Protein AF-A0ABD5AZT8-F1 (afdb_monomer_lite)

Foldseek 3Di:
DVVLVVVLVVLVVLLVLLCCLDPPPPPLVVQLVVVCVVPVDVVVSVVVSVVNVVSNVPRDPVSNVVSVVSNLQSQLVVQLVVVVVVCVVVVNDPPDDPVVSSVVSSVVSVVVVVVVVVVVVVVVCPVVVVVVPD

Radius of gyration: 19.73 Å; chains: 1; bounding box: 47×37×52 Å

Secondary structure (DSSP, 8-state):
-HHHHHHHHHHHHHHHHHHHHHHS---HHHHHHHHHTT---HHHHHHHHHHHHHHHHH--HHHHHHHHHHHHHHHHHHHHHHHHHHHHHTT----S-HHHHHHHHHHHHHHHHHHHHHHHHHHHHHHHHHHHH-

Organism: Staphylococcus chromogenes (NCBI:txid46126)

Sequence (134 aa):
MTYHFVLALFPMLIFLLTLLGQFITIDANQINQKVSQYVPDQETASIVGGIVKDISDTASGGILSVGLILAIWSASNGMSAIINSFNVAYDVEDSRNGVVVKLLSILYTLVLGAVFVVAVVLITLGPVINKFLF

InterPro domains:
  IPR017039 Virulence factor BrkB [PF03631] (1-132)
  IPR017039 Virulence factor BrkB [PTHR30213] (1-133)

Structure (mmCIF, N/CA/C/O backbone):
data_AF-A0ABD5AZT8-F1
#
_entry.id   AF-A0ABD5AZT8-F1
#
loop_
_atom_site.group_PDB
_atom_site.id
_atom_site.type_symbol
_atom_site.label_atom_id
_atom_site.label_alt_id
_atom_site.label_comp_id
_atom_site.label_asym_id
_atom_site.label_entity_id
_atom_site.label_seq_id
_atom_site.pdbx_PDB_ins_code
_atom_site.Cartn_x
_atom_site.Cartn_y
_atom_site.Cartn_z
_atom_site.occupancy
_atom_site.B_iso_or_equiv
_atom_site.auth_seq_id
_atom_site.auth_comp_id
_atom_site.auth_asym_id
_atom_site.auth_atom_id
_atom_site.pdbx_PDB_model_num
ATOM 1 N N . MET A 1 1 ? -13.851 11.901 4.267 1.00 53.94 1 MET A N 1
ATOM 2 C CA . MET A 1 1 ? -13.914 10.611 3.543 1.00 53.94 1 MET A CA 1
ATOM 3 C C . MET A 1 1 ? -12.934 10.557 2.372 1.00 53.94 1 MET A C 1
ATOM 5 O O . MET A 1 1 ? -12.038 9.728 2.413 1.00 53.94 1 MET A O 1
ATOM 9 N N . THR A 1 2 ? -12.994 11.473 1.397 1.00 63.22 2 THR A N 1
ATOM 10 C CA . THR A 1 2 ? -12.100 11.461 0.214 1.00 63.22 2 THR A CA 1
ATOM 11 C C . THR A 1 2 ? -10.613 11.668 0.531 1.00 63.22 2 THR A C 1
ATOM 13 O O . THR A 1 2 ? -9.762 11.038 -0.090 1.00 63.22 2 THR A O 1
ATOM 16 N N . TYR A 1 3 ? -10.278 12.488 1.536 1.00 69.50 3 TYR A N 1
ATOM 17 C CA . TYR A 1 3 ? -8.878 12.787 1.868 1.00 69.50 3 TYR A CA 1
ATOM 18 C C . TYR A 1 3 ? -8.086 11.549 2.319 1.00 69.50 3 TYR A C 1
ATOM 20 O O . TYR A 1 3 ? -6.924 11.414 1.963 1.00 69.50 3 TYR A O 1
ATOM 28 N N . HIS A 1 4 ? -8.708 10.608 3.040 1.00 69.62 4 HIS A N 1
ATOM 29 C CA . HIS A 1 4 ? -8.040 9.370 3.456 1.00 69.62 4 HIS A CA 1
ATOM 30 C C . HIS A 1 4 ? -7.702 8.468 2.269 1.00 69.62 4 HIS A C 1
ATOM 32 O O . HIS A 1 4 ? -6.644 7.851 2.258 1.00 69.62 4 HIS A O 1
ATOM 38 N N . PHE A 1 5 ? -8.573 8.427 1.259 1.00 70.50 5 PHE A N 1
ATOM 39 C CA . PHE A 1 5 ? -8.350 7.626 0.060 1.00 70.50 5 PHE A CA 1
ATOM 40 C C . PHE A 1 5 ? -7.216 8.208 -0.791 1.00 70.50 5 PHE A C 1
ATOM 42 O O . PHE A 1 5 ? -6.312 7.486 -1.199 1.00 70.50 5 PHE A O 1
ATOM 49 N N . VAL A 1 6 ? -7.210 9.532 -0.982 1.00 80.56 6 VAL A N 1
ATOM 50 C CA . VAL A 1 6 ? -6.142 10.230 -1.718 1.00 80.56 6 VAL A CA 1
ATOM 51 C 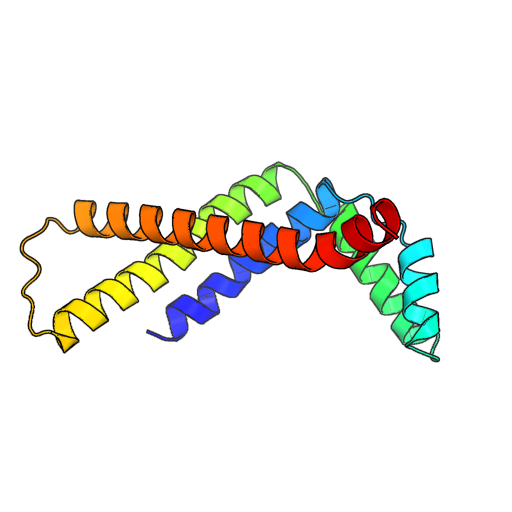C . VAL A 1 6 ? -4.801 10.116 -0.988 1.00 80.56 6 VAL A C 1
ATOM 53 O O . VAL A 1 6 ? -3.786 9.830 -1.616 1.00 80.56 6 VAL A O 1
ATOM 56 N N . LEU A 1 7 ? -4.780 10.256 0.341 1.00 78.69 7 LEU A N 1
ATOM 57 C CA . LEU A 1 7 ? -3.558 10.075 1.131 1.00 78.69 7 LEU A CA 1
ATOM 58 C C . 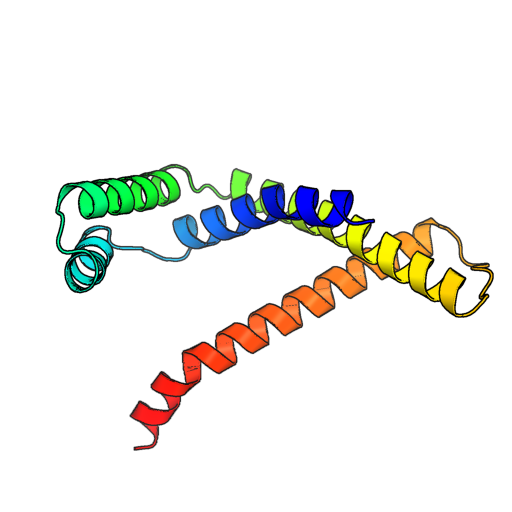LEU A 1 7 ? -3.057 8.622 1.134 1.00 78.69 7 LEU A C 1
ATOM 60 O O . LEU A 1 7 ? -1.860 8.399 1.299 1.00 78.69 7 LEU A O 1
ATOM 64 N N . ALA A 1 8 ? -3.931 7.631 0.926 1.00 77.50 8 ALA A N 1
ATOM 65 C CA . ALA A 1 8 ? -3.536 6.230 0.777 1.00 77.50 8 ALA A CA 1
ATOM 66 C C . ALA A 1 8 ? -2.849 5.927 -0.559 1.00 77.50 8 ALA A C 1
ATOM 68 O O . ALA A 1 8 ? -2.084 4.963 -0.631 1.00 77.50 8 ALA A O 1
ATOM 69 N N . LEU A 1 9 ? -3.042 6.769 -1.581 1.00 80.31 9 LEU A N 1
ATOM 70 C CA . LEU A 1 9 ? -2.366 6.602 -2.865 1.00 80.31 9 LEU A CA 1
ATOM 71 C C . LEU A 1 9 ? -0.851 6.742 -2.733 1.00 80.31 9 LEU A C 1
ATOM 73 O O . LEU A 1 9 ? -0.138 5.979 -3.367 1.00 80.31 9 LEU A O 1
ATOM 77 N N . PHE A 1 10 ? -0.340 7.651 -1.898 1.00 85.12 10 PHE A N 1
ATOM 78 C CA . PHE A 1 10 ? 1.109 7.862 -1.798 1.00 85.12 10 PHE A CA 1
ATOM 79 C C . PHE A 1 10 ? 1.857 6.623 -1.273 1.00 85.12 10 PHE A C 1
ATOM 81 O O . PHE A 1 10 ? 2.735 6.132 -1.985 1.00 85.12 10 PHE A O 1
ATOM 88 N N . PRO A 1 11 ? 1.511 6.044 -0.103 1.00 80.19 11 PRO A N 1
ATOM 89 C CA . PRO A 1 11 ? 2.140 4.805 0.346 1.00 80.19 11 PRO A CA 1
ATOM 90 C C . PRO A 1 11 ? 1.930 3.636 -0.619 1.00 80.19 11 PRO A C 1
ATOM 92 O O . PRO A 1 11 ? 2.839 2.833 -0.816 1.00 80.19 11 PRO A O 1
ATOM 95 N N . MET A 1 12 ? 0.752 3.552 -1.246 1.00 83.50 12 MET A N 1
ATOM 96 C CA . MET A 1 12 ? 0.454 2.516 -2.232 1.00 83.50 12 MET A CA 1
ATOM 97 C C . MET A 1 12 ? 1.352 2.640 -3.468 1.00 83.50 12 MET A C 1
ATOM 99 O O . MET A 1 12 ? 1.904 1.641 -3.912 1.00 83.50 12 MET A O 1
ATOM 103 N N . LEU A 1 13 ? 1.535 3.847 -4.005 1.00 85.44 13 LEU A N 1
ATOM 104 C CA . LEU A 1 13 ? 2.418 4.097 -5.142 1.00 85.44 13 LEU A CA 1
ATOM 105 C C . LEU A 1 13 ? 3.865 3.761 -4.790 1.00 85.44 13 LEU A C 1
ATOM 107 O O . LEU A 1 13 ? 4.508 3.056 -5.554 1.00 85.44 13 LEU A O 1
ATOM 111 N N . ILE A 1 14 ? 4.358 4.175 -3.619 1.00 85.06 14 ILE A N 1
ATOM 112 C CA . ILE A 1 14 ? 5.710 3.812 -3.161 1.00 85.06 14 ILE A CA 1
ATOM 113 C C . ILE A 1 14 ? 5.865 2.291 -3.110 1.00 85.06 14 ILE A C 1
ATOM 115 O O . ILE A 1 14 ? 6.840 1.753 -3.636 1.00 85.06 14 ILE A O 1
ATOM 119 N N . PHE A 1 15 ? 4.892 1.592 -2.520 1.00 84.62 15 PHE A N 1
ATOM 120 C CA . PHE A 1 15 ? 4.895 0.135 -2.455 1.00 84.62 15 PHE A CA 1
ATOM 121 C C . PHE A 1 15 ? 4.918 -0.500 -3.850 1.00 84.62 15 PHE A C 1
ATOM 123 O O . PHE A 1 15 ? 5.770 -1.345 -4.113 1.00 84.62 15 PHE A O 1
ATOM 130 N N . LEU A 1 16 ? 4.032 -0.070 -4.753 1.00 83.50 16 LEU A N 1
ATOM 131 C CA . LEU A 1 16 ? 3.952 -0.594 -6.116 1.00 83.50 16 LEU A CA 1
ATOM 132 C C . LEU A 1 16 ? 5.237 -0.330 -6.902 1.00 83.50 16 LEU A C 1
ATOM 134 O O . LEU A 1 16 ? 5.769 -1.253 -7.505 1.00 83.50 16 LEU A O 1
ATOM 138 N N . LEU A 1 17 ? 5.771 0.892 -6.866 1.00 84.56 17 LEU A N 1
ATOM 139 C CA . LEU A 1 17 ? 7.008 1.244 -7.567 1.00 84.56 17 LEU A CA 1
ATOM 140 C C . LEU A 1 17 ? 8.199 0.439 -7.039 1.00 84.56 17 LEU A C 1
ATOM 142 O O . LEU A 1 17 ? 8.979 -0.086 -7.827 1.00 84.56 17 LEU A O 1
ATOM 146 N N . THR A 1 18 ? 8.301 0.268 -5.720 1.00 83.56 18 THR A N 1
ATOM 147 C CA . THR A 1 18 ? 9.372 -0.534 -5.110 1.00 83.56 18 THR A CA 1
ATOM 148 C C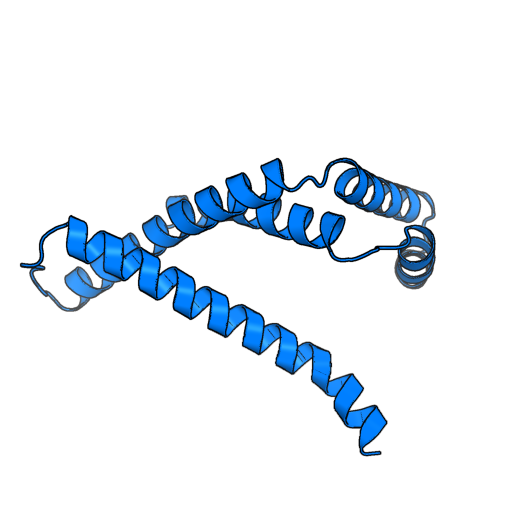 . THR A 1 18 ? 9.219 -2.018 -5.442 1.00 83.56 18 THR A C 1
ATOM 150 O O . THR A 1 18 ? 10.208 -2.693 -5.709 1.00 83.56 18 THR A O 1
ATOM 153 N N . LEU A 1 19 ? 7.986 -2.532 -5.474 1.00 83.12 19 LEU A N 1
ATOM 154 C CA . LEU A 1 19 ? 7.697 -3.910 -5.870 1.00 83.12 19 LEU A CA 1
ATOM 155 C C . LEU A 1 19 ? 8.074 -4.157 -7.334 1.00 83.12 19 LEU A C 1
ATOM 157 O O . LEU A 1 19 ? 8.691 -5.176 -7.640 1.00 83.12 19 LEU A O 1
ATOM 161 N N . LEU A 1 20 ? 7.758 -3.209 -8.219 1.00 81.19 20 LEU A N 1
ATOM 162 C CA . LEU A 1 20 ? 8.171 -3.254 -9.619 1.00 81.19 20 LEU A CA 1
ATOM 163 C C . LEU A 1 20 ? 9.699 -3.230 -9.742 1.00 81.19 20 LEU A C 1
ATOM 165 O O . LEU A 1 20 ? 10.250 -4.143 -10.342 1.00 81.19 20 LEU A O 1
ATOM 169 N N . GLY A 1 21 ? 10.384 -2.255 -9.138 1.00 80.06 21 GLY A N 1
ATOM 170 C CA . GLY A 1 21 ? 11.844 -2.130 -9.236 1.00 80.06 21 GLY A CA 1
ATOM 171 C C . GLY A 1 21 ? 12.620 -3.298 -8.614 1.00 80.06 21 GLY A C 1
ATOM 172 O O . GLY A 1 21 ? 13.679 -3.664 -9.113 1.00 80.06 21 GLY A O 1
ATOM 173 N N . GLN A 1 22 ? 12.093 -3.916 -7.551 1.00 81.69 22 GLN A N 1
ATOM 174 C CA . GLN A 1 22 ? 12.775 -5.008 -6.852 1.00 81.69 22 GLN A CA 1
ATOM 175 C C . GLN A 1 22 ? 12.542 -6.385 -7.491 1.00 81.69 22 GLN A C 1
ATOM 177 O O . GLN A 1 22 ? 13.452 -7.213 -7.495 1.00 81.69 22 GLN A O 1
ATOM 182 N N . PHE A 1 23 ? 11.328 -6.665 -7.979 1.00 77.56 23 PHE A N 1
ATOM 183 C CA . PHE A 1 23 ? 10.946 -8.008 -8.441 1.00 77.56 23 PHE A CA 1
ATOM 184 C C . PHE A 1 23 ? 10.784 -8.126 -9.953 1.00 77.56 23 PHE A C 1
ATOM 186 O O . PHE A 1 23 ? 10.846 -9.237 -10.481 1.00 77.56 23 PHE A O 1
ATOM 193 N N . ILE A 1 24 ? 10.583 -7.016 -10.662 1.00 72.69 24 ILE A N 1
ATOM 194 C CA . ILE A 1 24 ? 10.554 -7.012 -12.120 1.00 72.69 24 ILE A CA 1
ATOM 195 C C . ILE A 1 24 ? 11.896 -6.469 -12.590 1.00 72.69 24 ILE A C 1
ATOM 197 O O . ILE A 1 24 ? 12.193 -5.291 -12.430 1.00 72.69 24 ILE A O 1
ATOM 201 N N . THR A 1 25 ? 12.718 -7.327 -13.194 1.00 65.25 25 THR A N 1
ATOM 202 C CA . THR A 1 25 ? 13.917 -6.875 -13.907 1.00 65.25 25 THR A CA 1
ATOM 203 C C . THR A 1 25 ? 13.468 -6.132 -15.159 1.00 65.25 25 THR A C 1
ATOM 205 O O . THR A 1 25 ? 13.302 -6.716 -16.231 1.00 65.25 25 THR A O 1
ATOM 208 N N . ILE A 1 26 ? 13.189 -4.842 -15.002 1.00 64.12 26 ILE A N 1
ATOM 209 C CA . ILE A 1 26 ? 12.825 -3.978 -16.109 1.00 64.12 26 ILE A CA 1
ATOM 210 C C . ILE A 1 26 ? 14.121 -3.582 -16.818 1.00 64.12 26 ILE A C 1
ATOM 212 O O . ILE A 1 26 ? 14.852 -2.704 -16.369 1.00 64.12 26 ILE A O 1
ATOM 216 N N . ASP A 1 27 ? 14.418 -4.240 -17.938 1.00 68.00 27 ASP A N 1
ATOM 217 C CA . ASP A 1 27 ? 15.493 -3.796 -18.821 1.00 68.00 27 ASP A CA 1
ATOM 218 C C . ASP A 1 27 ? 15.097 -2.438 -19.420 1.00 68.00 27 ASP A C 1
ATOM 220 O O . ASP A 1 27 ? 14.175 -2.340 -20.238 1.00 68.00 27 ASP A O 1
ATOM 224 N N . ALA A 1 28 ? 15.786 -1.378 -18.993 1.00 65.75 28 ALA A N 1
ATOM 225 C CA . ALA A 1 28 ? 15.548 -0.018 -19.462 1.00 65.75 28 ALA A CA 1
ATOM 226 C C . ALA A 1 28 ? 15.617 0.080 -20.997 1.00 65.75 28 ALA A C 1
ATOM 228 O O . ALA A 1 28 ? 14.891 0.876 -21.594 1.00 65.75 28 ALA A O 1
ATOM 229 N N . ASN A 1 29 ? 16.407 -0.774 -21.662 1.00 66.81 29 ASN A N 1
ATOM 230 C CA . ASN A 1 29 ? 16.465 -0.817 -23.123 1.00 66.81 29 ASN A CA 1
ATOM 231 C C . ASN A 1 29 ? 15.183 -1.390 -23.740 1.00 66.81 29 ASN A C 1
ATOM 233 O O . ASN A 1 29 ? 14.726 -0.890 -24.768 1.00 66.81 29 ASN A O 1
ATOM 237 N N . GLN A 1 30 ? 14.563 -2.390 -23.106 1.00 68.88 30 GLN A N 1
ATOM 238 C CA . GLN A 1 30 ? 13.284 -2.945 -23.562 1.00 68.88 30 GLN A CA 1
ATOM 239 C C . GLN A 1 30 ? 12.134 -1.959 -23.357 1.00 68.88 30 GLN A C 1
ATOM 241 O O . GLN A 1 30 ? 11.257 -1.855 -24.219 1.00 68.88 30 GLN A O 1
ATOM 246 N N . ILE A 1 31 ? 12.145 -1.204 -22.253 1.00 68.50 31 ILE A N 1
ATOM 247 C CA . ILE A 1 31 ? 11.195 -0.103 -22.052 1.00 68.50 31 ILE A CA 1
ATOM 248 C C . ILE A 1 31 ? 11.410 0.964 -23.117 1.00 68.50 31 ILE A C 1
ATOM 250 O O . ILE A 1 31 ? 10.451 1.317 -23.787 1.00 68.50 31 ILE A O 1
ATOM 254 N N . ASN A 1 32 ? 12.641 1.429 -23.339 1.00 66.44 32 ASN A N 1
ATOM 255 C CA . ASN A 1 32 ? 12.931 2.456 -24.342 1.00 66.44 32 ASN A CA 1
ATOM 256 C C . ASN A 1 32 ? 12.534 2.013 -25.759 1.00 66.44 32 ASN A C 1
ATOM 258 O O . ASN A 1 32 ? 11.975 2.804 -26.518 1.00 66.44 32 ASN A O 1
ATOM 262 N N . GLN A 1 33 ? 12.727 0.738 -26.112 1.00 71.56 33 GLN A N 1
ATOM 263 C CA . GLN A 1 33 ? 12.244 0.194 -27.385 1.00 71.56 33 GLN A CA 1
ATOM 264 C C . GLN A 1 33 ? 10.716 0.169 -27.476 1.00 71.56 33 GLN A C 1
ATOM 266 O O . GLN A 1 33 ? 10.167 0.500 -28.521 1.00 71.56 33 GLN A O 1
ATOM 271 N N . LYS A 1 34 ? 10.008 -0.191 -26.401 1.00 71.62 34 LYS A N 1
ATOM 272 C CA . LYS A 1 34 ? 8.537 -0.175 -26.393 1.00 71.62 34 LYS A CA 1
ATOM 273 C C . LYS A 1 34 ? 7.979 1.244 -26.363 1.00 71.62 34 LYS A C 1
ATOM 275 O O . LYS A 1 34 ? 7.003 1.518 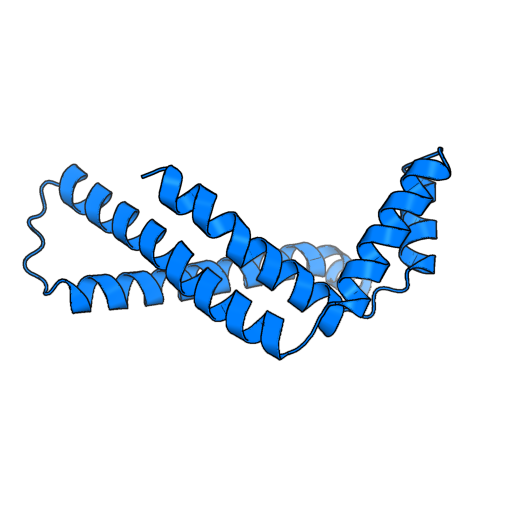-27.042 1.00 71.62 34 LYS A O 1
ATOM 280 N N . VAL A 1 35 ? 8.592 2.151 -25.611 1.00 71.06 35 VAL A N 1
ATOM 281 C CA . VAL A 1 35 ? 8.176 3.553 -25.494 1.00 71.06 35 VAL A CA 1
ATOM 282 C C . VAL A 1 35 ? 8.421 4.289 -26.803 1.00 71.06 35 VAL A C 1
ATOM 284 O O . VAL A 1 35 ? 7.517 4.974 -27.260 1.00 71.06 35 VAL A O 1
ATOM 287 N N . SER A 1 36 ? 9.558 4.076 -27.471 1.00 70.06 36 SER A N 1
ATOM 288 C CA . SER A 1 36 ? 9.837 4.685 -28.784 1.00 70.06 36 SER A CA 1
ATOM 289 C C . SER A 1 36 ? 8.890 4.224 -29.903 1.00 70.06 36 SER A C 1
ATOM 291 O O . SER A 1 36 ? 8.765 4.907 -30.915 1.00 70.06 36 SER A O 1
ATOM 293 N N . GLN A 1 37 ? 8.169 3.108 -29.722 1.00 73.19 37 GLN A N 1
ATOM 294 C CA . GLN A 1 37 ? 7.086 2.702 -30.631 1.00 73.19 37 GLN A CA 1
ATOM 295 C C . GLN A 1 37 ? 5.818 3.556 -30.482 1.00 73.19 37 GLN A C 1
ATOM 297 O O . GLN A 1 37 ? 5.034 3.632 -31.426 1.00 73.19 37 GLN A O 1
ATOM 302 N N . TYR A 1 38 ? 5.605 4.190 -29.325 1.00 72.19 38 TYR A N 1
ATOM 303 C CA . TYR A 1 38 ? 4.412 5.000 -29.032 1.00 72.19 38 TYR A CA 1
ATOM 304 C C . TYR A 1 38 ? 4.718 6.493 -28.855 1.00 72.19 38 TYR A C 1
ATOM 306 O O . TYR A 1 38 ? 3.822 7.323 -28.992 1.00 72.19 38 TYR A O 1
ATOM 314 N N . VAL A 1 39 ? 5.973 6.840 -28.568 1.00 70.06 39 VAL A N 1
ATOM 315 C CA . VAL A 1 39 ? 6.466 8.199 -28.348 1.00 70.06 39 VAL A CA 1
ATOM 316 C C . VAL A 1 39 ? 7.556 8.478 -29.388 1.00 70.06 39 VAL A C 1
ATOM 318 O O . VAL A 1 39 ? 8.656 7.940 -29.269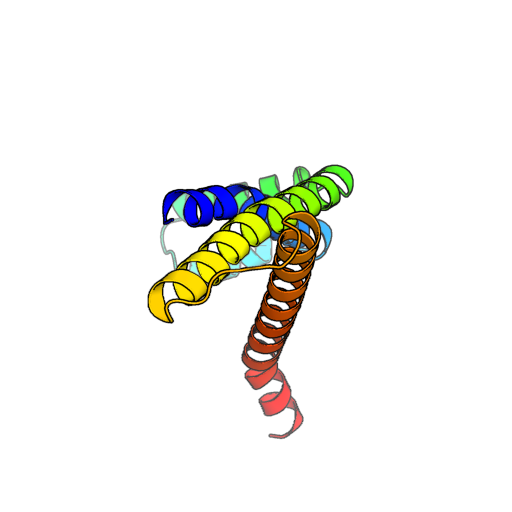 1.00 70.06 39 VAL A O 1
ATOM 321 N N . PRO A 1 40 ? 7.268 9.276 -30.434 1.00 64.94 40 PRO A N 1
ATOM 322 C CA . PRO A 1 40 ? 8.220 9.536 -31.515 1.00 64.94 40 PRO A CA 1
ATOM 323 C C . PRO A 1 40 ? 9.361 10.484 -31.116 1.00 64.94 40 PRO A C 1
ATOM 325 O O . PRO A 1 40 ? 10.360 10.559 -31.829 1.00 64.94 40 PRO A O 1
ATOM 328 N N . ASP A 1 41 ? 9.229 11.212 -30.003 1.00 78.12 41 ASP A N 1
ATOM 329 C CA . ASP A 1 41 ? 10.271 12.107 -29.512 1.00 78.12 41 ASP A CA 1
ATOM 330 C C . ASP A 1 41 ? 11.265 11.360 -28.592 1.00 78.12 41 ASP A C 1
ATOM 332 O O . ASP A 1 41 ? 10.888 10.565 -27.727 1.00 78.12 41 ASP A O 1
ATOM 336 N N . GLN A 1 42 ? 12.564 11.594 -28.804 1.00 74.56 42 GLN A N 1
ATOM 337 C CA . GLN A 1 42 ? 13.633 10.926 -28.051 1.00 74.56 42 GLN A CA 1
ATOM 338 C C . GLN A 1 42 ? 13.816 11.481 -26.631 1.00 74.56 42 GLN A C 1
ATOM 340 O O . GLN A 1 42 ? 14.376 10.794 -25.776 1.00 74.56 42 GLN A O 1
ATOM 345 N N . GLU A 1 43 ? 13.362 12.704 -26.366 1.00 79.88 43 GLU A N 1
ATOM 346 C CA . GLU A 1 43 ? 13.552 13.381 -25.084 1.00 79.88 43 GLU A CA 1
ATOM 347 C C . GLU A 1 43 ? 12.640 12.766 -24.015 1.00 79.88 43 GLU A C 1
ATOM 349 O O . GLU A 1 43 ? 13.110 12.298 -22.978 1.00 79.88 43 GLU A O 1
ATOM 354 N N . THR A 1 44 ? 11.352 12.635 -24.316 1.00 77.88 44 THR A N 1
ATOM 355 C CA . THR A 1 44 ? 10.347 11.949 -23.507 1.00 77.88 44 THR A CA 1
ATOM 356 C C . THR A 1 44 ? 10.701 10.478 -23.316 1.00 77.88 44 THR A C 1
ATOM 358 O O . THR A 1 44 ? 10.578 9.968 -22.202 1.00 77.88 44 THR A O 1
ATOM 361 N N . ALA A 1 45 ? 11.201 9.791 -24.350 1.00 74.12 45 ALA A N 1
ATOM 362 C CA . ALA A 1 45 ? 11.677 8.414 -24.201 1.00 74.12 45 ALA A CA 1
ATOM 363 C C . ALA A 1 45 ? 12.840 8.320 -23.192 1.00 74.12 45 ALA A C 1
ATOM 365 O O . ALA A 1 45 ? 12.821 7.459 -22.311 1.00 74.12 45 ALA A O 1
ATOM 366 N N . SER A 1 46 ? 13.806 9.244 -23.256 1.00 79.31 46 SER A N 1
ATOM 367 C CA . SER A 1 46 ? 14.916 9.315 -22.298 1.00 79.31 46 SER A CA 1
ATOM 368 C C . SER A 1 46 ? 14.449 9.629 -20.874 1.00 79.31 46 SER A C 1
ATOM 370 O O . SER A 1 46 ? 14.976 9.052 -19.922 1.00 79.31 46 SER A O 1
ATOM 372 N N . ILE A 1 47 ? 13.463 10.517 -20.708 1.00 82.94 47 ILE A N 1
ATOM 373 C CA . ILE A 1 47 ? 12.878 10.842 -19.398 1.00 82.94 47 ILE A CA 1
ATOM 374 C C . ILE A 1 47 ? 12.225 9.598 -18.786 1.00 82.94 47 ILE A C 1
ATOM 376 O O . ILE A 1 47 ? 12.486 9.267 -17.629 1.00 82.94 47 ILE A O 1
ATOM 380 N N . VAL A 1 48 ? 11.417 8.872 -19.564 1.00 81.12 48 VAL A N 1
ATOM 381 C CA . VAL A 1 48 ? 10.755 7.645 -19.097 1.00 81.12 48 VAL A CA 1
ATOM 382 C C . VAL A 1 48 ? 11.784 6.573 -18.730 1.00 81.12 48 VAL A C 1
ATOM 384 O O . VAL A 1 48 ? 11.672 5.961 -17.666 1.00 81.12 48 VAL A O 1
ATOM 387 N N . GLY A 1 49 ? 12.814 6.377 -19.560 1.00 78.69 49 GLY A N 1
ATOM 388 C CA . GLY A 1 49 ? 13.914 5.460 -19.259 1.00 78.69 49 GLY A CA 1
ATOM 389 C C . GLY A 1 49 ? 14.664 5.825 -17.972 1.00 78.69 49 GLY A C 1
ATOM 390 O O . GLY A 1 49 ? 14.985 4.937 -17.181 1.00 78.69 49 GLY A O 1
ATOM 391 N N . GLY A 1 50 ? 14.887 7.122 -17.729 1.00 83.25 50 GLY A N 1
ATOM 392 C CA . GLY A 1 50 ? 15.483 7.638 -16.493 1.00 83.25 50 GLY A CA 1
ATOM 393 C C . GLY A 1 50 ? 14.642 7.319 -15.257 1.00 83.25 50 GLY A C 1
ATOM 394 O O . GLY A 1 50 ? 15.154 6.731 -14.311 1.00 83.25 50 GLY A O 1
ATOM 395 N N . ILE A 1 51 ? 13.333 7.585 -15.306 1.00 83.81 51 ILE A N 1
ATOM 396 C CA . ILE A 1 51 ? 12.407 7.286 -14.200 1.00 83.81 51 ILE A CA 1
ATOM 397 C C . ILE A 1 51 ? 12.418 5.791 -13.856 1.00 83.81 51 ILE A C 1
ATOM 399 O O . ILE A 1 51 ? 12.462 5.417 -12.686 1.00 83.81 51 ILE A O 1
ATOM 403 N N . VAL A 1 52 ? 12.392 4.917 -14.867 1.00 81.69 52 VAL A N 1
ATOM 404 C CA . VAL A 1 52 ? 12.428 3.460 -14.657 1.00 81.69 52 VAL A CA 1
ATOM 405 C C . VAL A 1 52 ? 13.736 3.017 -14.008 1.00 81.69 52 VAL A C 1
ATOM 407 O O . VAL A 1 52 ? 13.725 2.162 -13.114 1.00 81.69 52 VAL A O 1
ATOM 410 N N . LYS A 1 53 ? 14.856 3.598 -14.442 1.00 82.62 53 LYS A N 1
ATOM 411 C CA . LYS A 1 53 ? 16.160 3.331 -13.842 1.00 82.62 53 LYS A CA 1
ATOM 412 C C . LYS A 1 53 ? 16.194 3.782 -12.382 1.00 82.62 53 LYS A C 1
ATOM 414 O O . LYS A 1 53 ? 16.550 2.981 -11.527 1.00 82.62 53 LYS A O 1
ATOM 419 N N . ASP A 1 54 ? 15.737 4.996 -12.090 1.00 85.38 54 ASP A N 1
ATOM 420 C CA . ASP A 1 54 ? 15.713 5.541 -10.730 1.00 85.38 54 ASP A CA 1
ATOM 421 C C . ASP A 1 54 ? 14.856 4.690 -9.783 1.00 85.38 54 ASP A C 1
ATOM 423 O O . ASP A 1 54 ? 15.249 4.436 -8.641 1.00 85.38 54 ASP A O 1
ATOM 427 N N . ILE A 1 55 ? 13.705 4.199 -10.258 1.00 84.75 55 ILE A N 1
ATOM 428 C CA . ILE A 1 55 ? 12.853 3.270 -9.501 1.00 84.75 55 ILE A CA 1
ATOM 429 C C . ILE A 1 55 ? 13.611 1.977 -9.183 1.00 84.75 55 ILE A C 1
ATOM 431 O O . ILE A 1 55 ? 13.537 1.493 -8.055 1.00 84.75 55 ILE A O 1
ATOM 435 N N . SER A 1 56 ? 14.333 1.427 -10.159 1.00 82.62 56 SER A N 1
ATOM 436 C CA . SER A 1 56 ? 15.076 0.170 -10.005 1.00 82.62 56 SER A CA 1
ATOM 437 C C . SER A 1 56 ? 16.268 0.328 -9.056 1.00 82.62 56 SER A C 1
ATOM 439 O O . SER A 1 56 ? 16.469 -0.511 -8.182 1.00 82.62 56 SER A O 1
ATOM 441 N N . ASP A 1 57 ? 17.007 1.433 -9.172 1.00 84.62 57 ASP A N 1
ATOM 442 C CA . ASP A 1 57 ? 18.187 1.727 -8.351 1.00 84.62 57 ASP A CA 1
ATOM 443 C C . ASP A 1 57 ? 17.807 2.074 -6.897 1.00 84.62 57 ASP A C 1
ATOM 445 O O . ASP A 1 57 ? 18.542 1.761 -5.959 1.00 84.62 57 ASP A O 1
ATOM 449 N N . THR A 1 58 ? 16.644 2.701 -6.690 1.00 84.38 58 THR A N 1
ATOM 450 C CA . THR A 1 58 ? 16.156 3.086 -5.352 1.00 84.38 58 THR A CA 1
ATOM 451 C C . THR A 1 58 ? 15.412 1.945 -4.651 1.00 84.38 58 THR A C 1
ATOM 453 O O . THR A 1 58 ? 15.248 1.970 -3.427 1.00 84.38 58 THR A O 1
ATOM 456 N N . ALA A 1 59 ? 14.942 0.936 -5.388 1.00 82.94 59 ALA A N 1
ATOM 457 C CA . ALA A 1 59 ? 14.143 -0.135 -4.815 1.00 82.94 59 ALA A CA 1
ATOM 458 C C . ALA A 1 59 ? 14.947 -0.961 -3.799 1.00 82.94 59 ALA A C 1
ATOM 460 O O . ALA A 1 59 ? 15.962 -1.579 -4.109 1.00 82.94 59 ALA A O 1
ATOM 461 N N . SER A 1 60 ? 14.466 -1.011 -2.555 1.00 87.19 60 SER A N 1
ATOM 462 C CA . SER A 1 60 ? 15.071 -1.822 -1.498 1.00 87.19 60 SER A CA 1
ATOM 463 C C . SER A 1 60 ? 14.012 -2.531 -0.664 1.00 87.19 60 SER A C 1
ATOM 465 O O . SER A 1 60 ? 12.907 -2.020 -0.465 1.00 87.19 60 SER A O 1
ATOM 467 N N . GLY A 1 61 ? 14.374 -3.685 -0.094 1.00 84.75 61 GLY A N 1
ATOM 468 C CA . GLY A 1 61 ? 13.464 -4.455 0.762 1.00 84.75 61 GLY A CA 1
ATOM 469 C C . GLY A 1 61 ? 12.976 -3.676 1.992 1.00 84.75 61 GLY A C 1
ATOM 470 O O . GLY A 1 61 ? 11.858 -3.897 2.461 1.00 84.75 61 GLY A O 1
ATOM 471 N N . GLY A 1 62 ? 13.777 -2.722 2.484 1.00 88.88 62 GLY A N 1
ATOM 472 C CA . GLY A 1 62 ? 13.379 -1.816 3.562 1.00 88.88 62 GLY A CA 1
ATOM 473 C C . GLY A 1 62 ? 12.251 -0.874 3.137 1.00 88.88 62 GLY A C 1
ATOM 474 O O . GLY A 1 62 ? 11.223 -0.805 3.812 1.00 88.88 62 GLY A O 1
ATOM 475 N N . ILE A 1 63 ? 12.403 -0.212 1.985 1.00 87.44 63 ILE A N 1
ATOM 476 C CA . ILE A 1 63 ? 11.376 0.678 1.420 1.00 87.44 63 ILE A CA 1
ATOM 477 C C . ILE A 1 63 ? 10.111 -0.116 1.077 1.00 87.44 63 ILE A C 1
ATOM 479 O O . ILE A 1 63 ? 9.010 0.344 1.373 1.00 87.44 63 ILE A O 1
ATOM 483 N N . LEU A 1 64 ? 10.257 -1.332 0.541 1.00 87.62 64 LEU A N 1
ATOM 484 C CA . LEU A 1 64 ? 9.136 -2.212 0.211 1.00 87.62 64 LEU A CA 1
ATOM 485 C C . LEU A 1 64 ? 8.307 -2.543 1.459 1.00 87.62 64 LEU A C 1
ATOM 487 O O . LEU A 1 64 ? 7.087 -2.391 1.460 1.00 87.62 64 LEU A O 1
ATOM 491 N N . SER A 1 65 ? 8.975 -2.965 2.535 1.00 89.12 65 SER A N 1
ATOM 492 C CA . SER A 1 65 ? 8.317 -3.372 3.781 1.00 89.12 65 SER A CA 1
ATOM 493 C C . SER A 1 65 ? 7.618 -2.195 4.463 1.00 89.12 65 SER A C 1
ATOM 495 O O . SER A 1 65 ? 6.455 -2.302 4.857 1.00 89.12 65 SER A O 1
ATOM 497 N N . VAL A 1 66 ? 8.299 -1.048 4.564 1.00 90.44 66 VAL A N 1
ATOM 498 C CA . VAL A 1 66 ? 7.725 0.178 5.144 1.00 90.44 66 VAL A CA 1
ATOM 499 C C . VAL A 1 66 ? 6.560 0.682 4.291 1.00 90.44 66 VAL A C 1
ATOM 501 O O . VAL A 1 66 ? 5.496 0.994 4.827 1.00 90.44 66 VAL A O 1
ATOM 504 N N . GLY A 1 67 ? 6.730 0.702 2.968 1.00 88.12 67 GLY A N 1
ATOM 505 C CA . GLY A 1 67 ? 5.690 1.074 2.014 1.00 88.12 67 GLY A CA 1
ATOM 506 C C . GLY A 1 67 ? 4.452 0.191 2.144 1.00 88.12 67 GLY A C 1
ATOM 507 O O . GLY A 1 67 ? 3.345 0.717 2.223 1.00 88.12 67 GLY A O 1
ATOM 508 N N . LEU A 1 68 ? 4.628 -1.129 2.263 1.00 88.25 68 LEU A N 1
ATOM 509 C CA . LEU A 1 68 ? 3.527 -2.077 2.443 1.00 88.25 68 LEU A CA 1
ATOM 510 C C . LEU A 1 68 ? 2.738 -1.804 3.729 1.00 88.25 68 LEU A C 1
ATOM 512 O O . LEU A 1 68 ? 1.509 -1.725 3.697 1.00 88.25 68 LEU A O 1
ATOM 516 N N . ILE A 1 69 ? 3.431 -1.628 4.858 1.00 91.75 69 ILE A N 1
ATOM 517 C CA . ILE A 1 69 ? 2.786 -1.354 6.151 1.00 91.75 69 ILE A CA 1
ATOM 518 C C . ILE A 1 69 ? 1.999 -0.042 6.085 1.00 91.75 69 ILE A C 1
ATOM 520 O O . ILE A 1 69 ? 0.835 0.003 6.491 1.00 91.75 69 ILE A O 1
ATOM 524 N N . LEU A 1 70 ? 2.604 1.017 5.541 1.00 90.06 70 LEU A N 1
ATOM 525 C CA . LEU A 1 70 ? 1.951 2.318 5.403 1.00 90.06 70 LEU A CA 1
ATOM 526 C C . LEU A 1 70 ? 0.771 2.271 4.424 1.00 90.06 70 LEU A C 1
ATOM 528 O O . LEU A 1 70 ? -0.255 2.901 4.683 1.00 90.06 70 LEU A O 1
ATOM 532 N N . ALA A 1 71 ? 0.882 1.504 3.338 1.00 88.38 71 ALA A N 1
ATOM 533 C CA . ALA A 1 71 ? -0.196 1.296 2.377 1.00 88.38 71 ALA A CA 1
ATOM 534 C C . ALA A 1 71 ? -1.388 0.590 3.022 1.00 88.38 71 ALA A C 1
ATOM 536 O O . ALA A 1 71 ? -2.503 1.107 2.954 1.00 88.38 71 ALA A O 1
ATOM 537 N N . ILE A 1 72 ? -1.160 -0.529 3.718 1.00 90.56 72 ILE A N 1
ATOM 538 C CA . ILE A 1 72 ? -2.218 -1.256 4.435 1.00 90.56 72 ILE A CA 1
ATOM 539 C C . ILE A 1 72 ? -2.845 -0.360 5.504 1.00 90.56 72 ILE A C 1
ATOM 541 O O . ILE A 1 72 ? -4.071 -0.276 5.609 1.00 90.56 72 ILE A O 1
ATOM 545 N N . TRP A 1 73 ? -2.027 0.343 6.289 1.00 90.06 73 TRP A N 1
ATOM 546 C CA . TRP A 1 73 ? -2.530 1.218 7.342 1.00 90.06 73 TRP A CA 1
ATOM 547 C C . TRP A 1 73 ? -3.401 2.343 6.777 1.00 90.06 73 TRP A C 1
ATOM 549 O O . TRP A 1 73 ? -4.524 2.540 7.253 1.00 90.06 73 TRP A O 1
ATOM 559 N N . SER A 1 74 ? -2.940 3.022 5.726 1.00 88.62 74 SER A N 1
ATOM 560 C CA . SER A 1 74 ? -3.679 4.118 5.099 1.00 88.62 74 SER A CA 1
ATOM 561 C C . SER A 1 74 ? -4.957 3.633 4.405 1.00 88.62 74 SER A C 1
ATOM 563 O O . SER A 1 74 ? -6.039 4.173 4.648 1.00 88.62 74 SER A O 1
ATOM 565 N N . ALA A 1 75 ? -4.883 2.541 3.638 1.00 87.94 75 ALA A N 1
ATOM 566 C CA . ALA A 1 75 ? -6.048 1.948 2.983 1.00 87.94 75 ALA A CA 1
ATOM 567 C C . ALA A 1 75 ? -7.088 1.434 3.997 1.00 87.94 75 ALA A C 1
ATOM 569 O O . ALA A 1 75 ? -8.286 1.657 3.815 1.00 87.94 75 ALA A O 1
ATOM 570 N N . SER A 1 76 ? -6.650 0.852 5.120 1.00 91.06 76 SER A N 1
ATOM 571 C CA . SER A 1 76 ? -7.561 0.425 6.191 1.00 91.06 76 SER A CA 1
ATOM 572 C C . SER A 1 76 ? -8.288 1.594 6.860 1.00 91.06 76 SER A C 1
ATOM 574 O O . SER A 1 76 ? -9.413 1.422 7.319 1.00 91.06 76 SER A O 1
ATOM 576 N N . ASN A 1 77 ? -7.700 2.796 6.902 1.00 89.31 77 ASN A N 1
ATOM 577 C CA . ASN A 1 77 ? -8.410 3.992 7.371 1.00 89.31 77 ASN A CA 1
ATOM 578 C C . ASN A 1 77 ? -9.526 4.394 6.394 1.00 89.31 77 ASN A C 1
ATOM 580 O O . ASN A 1 77 ? -10.621 4.750 6.828 1.00 89.31 77 ASN A O 1
ATOM 584 N N . GLY A 1 78 ? -9.279 4.280 5.085 1.00 86.75 78 GLY A N 1
ATOM 585 C CA . GLY A 1 78 ? -10.316 4.436 4.062 1.00 86.75 78 GLY A CA 1
ATOM 586 C C . GLY A 1 78 ? -11.438 3.404 4.210 1.00 86.75 78 GLY A C 1
ATOM 587 O O . GLY A 1 78 ? -12.613 3.762 4.169 1.00 86.75 78 GLY A O 1
ATOM 588 N N . MET A 1 79 ? -11.094 2.141 4.475 1.00 90.44 79 MET A N 1
ATOM 589 C CA . MET A 1 79 ? -12.083 1.086 4.710 1.00 90.44 79 MET A CA 1
ATOM 590 C C . MET A 1 79 ? -12.904 1.323 5.988 1.00 90.44 79 MET A C 1
ATOM 592 O O . MET A 1 79 ? -14.122 1.165 5.961 1.00 90.44 79 MET A O 1
ATOM 596 N N . SER A 1 80 ? -12.282 1.783 7.081 1.00 90.69 80 SER A N 1
ATOM 597 C CA . SER A 1 80 ? -13.009 2.197 8.294 1.00 90.69 80 SER A CA 1
ATOM 598 C C . SER A 1 80 ? -14.031 3.294 8.004 1.00 90.69 80 SER A C 1
ATOM 600 O O . SER A 1 80 ? -15.139 3.259 8.534 1.00 90.69 80 SER A O 1
ATOM 602 N N . ALA A 1 81 ? -13.677 4.259 7.152 1.00 87.69 81 ALA A N 1
ATOM 603 C CA . ALA A 1 81 ? -14.603 5.302 6.734 1.00 87.69 81 ALA A CA 1
ATOM 604 C C . ALA A 1 81 ? -15.794 4.731 5.949 1.00 87.69 81 ALA A C 1
ATOM 606 O O . ALA A 1 81 ? -16.920 5.140 6.209 1.00 87.69 81 ALA A O 1
ATOM 607 N N . ILE A 1 82 ? -15.566 3.764 5.053 1.00 89.19 82 ILE A N 1
ATOM 608 C CA . ILE A 1 82 ? -16.639 3.076 4.315 1.00 89.19 82 ILE A CA 1
ATOM 609 C C . ILE A 1 82 ? -17.569 2.329 5.275 1.00 89.19 82 ILE A C 1
ATOM 611 O O . ILE A 1 82 ? -18.783 2.488 5.179 1.00 89.19 82 ILE A O 1
ATOM 615 N N . ILE A 1 83 ? -17.014 1.561 6.220 1.00 90.06 83 ILE A N 1
ATOM 616 C CA . ILE A 1 83 ? -17.801 0.839 7.233 1.00 90.06 83 ILE A CA 1
ATOM 617 C C . ILE A 1 83 ? -18.683 1.819 8.008 1.00 90.06 83 ILE A C 1
ATOM 619 O O . ILE A 1 83 ? -19.887 1.608 8.114 1.00 90.06 83 ILE A O 1
ATOM 623 N N . ASN A 1 84 ? -18.104 2.924 8.483 1.00 87.88 84 ASN A N 1
ATOM 624 C CA . ASN A 1 84 ? -18.859 3.937 9.209 1.00 87.88 84 ASN A CA 1
ATOM 625 C C . ASN A 1 84 ? -19.938 4.592 8.332 1.00 87.88 84 ASN A C 1
ATOM 627 O O . ASN A 1 84 ? -21.058 4.803 8.783 1.00 87.88 84 ASN A O 1
ATOM 631 N N . SER A 1 85 ? -19.634 4.879 7.064 1.00 88.12 85 SER A N 1
ATOM 632 C CA . SER A 1 85 ? -20.613 5.417 6.118 1.00 88.12 85 SER A CA 1
ATOM 633 C C . SER A 1 85 ? -21.776 4.458 5.865 1.00 88.12 85 SER A C 1
ATOM 635 O O . SER A 1 85 ? -22.907 4.920 5.759 1.00 88.12 85 SER A O 1
ATOM 637 N N . PHE A 1 86 ? -21.532 3.147 5.802 1.00 90.19 86 PHE A N 1
ATOM 638 C CA . PHE A 1 86 ? -22.607 2.160 5.702 1.00 90.19 86 PHE A CA 1
ATOM 639 C C . PHE A 1 86 ? -23.417 2.052 6.985 1.00 90.19 86 PHE A C 1
ATOM 641 O O . PHE A 1 86 ? -24.639 2.054 6.904 1.00 90.19 86 PHE A O 1
ATOM 648 N N . ASN A 1 87 ? -22.772 2.029 8.150 1.00 90.44 87 ASN A N 1
ATOM 649 C CA . ASN A 1 87 ? -23.491 2.038 9.421 1.00 90.44 87 ASN A CA 1
ATOM 650 C C . ASN A 1 87 ? -24.436 3.246 9.508 1.00 90.44 87 ASN A C 1
ATOM 652 O O . ASN A 1 87 ? -25.608 3.075 9.806 1.00 90.44 87 ASN A O 1
ATOM 656 N N . VAL A 1 88 ? -23.963 4.443 9.141 1.00 88.50 88 VAL A N 1
ATOM 657 C CA . VAL A 1 88 ? -24.796 5.657 9.097 1.00 88.50 88 VAL A CA 1
ATOM 658 C C . VAL A 1 88 ? -25.915 5.548 8.054 1.00 88.50 88 VAL A C 1
ATOM 660 O O . VAL A 1 88 ? -27.049 5.910 8.340 1.00 88.50 88 VAL A O 1
ATOM 663 N N . ALA A 1 89 ? -25.627 5.052 6.847 1.00 92.12 89 ALA A N 1
ATOM 664 C CA . ALA A 1 89 ? -26.627 4.941 5.781 1.00 92.12 89 ALA A CA 1
ATOM 665 C C . ALA A 1 89 ? -27.752 3.942 6.101 1.00 92.12 89 ALA A C 1
ATOM 667 O O . ALA A 1 89 ? -28.871 4.112 5.623 1.00 92.12 89 ALA A O 1
ATOM 668 N N . TYR A 1 90 ? -27.447 2.912 6.891 1.00 91.25 90 TYR A N 1
ATOM 669 C CA . TYR A 1 90 ? -28.399 1.892 7.334 1.00 91.25 90 TYR A CA 1
ATOM 670 C C . TYR A 1 90 ? -28.901 2.110 8.771 1.00 91.25 90 TYR A C 1
ATOM 672 O O . TYR A 1 90 ? -29.568 1.226 9.301 1.00 91.25 90 TYR A O 1
ATOM 680 N N . ASP A 1 91 ? -28.591 3.258 9.385 1.00 88.00 91 ASP A N 1
ATOM 681 C CA . ASP A 1 91 ? -28.970 3.623 10.760 1.00 88.00 91 ASP A CA 1
ATOM 682 C C . ASP A 1 91 ? -28.608 2.545 11.807 1.00 88.00 91 ASP A C 1
ATOM 684 O O . ASP A 1 91 ? -29.357 2.230 12.729 1.00 88.00 91 ASP A O 1
ATOM 688 N N . VAL A 1 92 ? -27.438 1.923 11.627 1.00 89.25 92 VAL A N 1
ATOM 689 C CA . VAL A 1 92 ? -26.901 0.885 12.512 1.00 89.25 92 VAL A CA 1
ATOM 690 C C . VAL A 1 92 ? -25.962 1.522 13.530 1.00 89.25 92 VAL A C 1
ATOM 692 O O . VAL A 1 92 ? -24.871 1.984 13.187 1.00 89.25 92 VAL A O 1
ATOM 695 N N . GLU A 1 93 ? -26.341 1.471 14.806 1.00 78.81 93 GLU A N 1
ATOM 696 C CA . GLU A 1 93 ? -25.433 1.794 15.907 1.00 78.81 93 GLU A CA 1
ATOM 697 C C . GLU A 1 93 ? -24.400 0.679 16.086 1.00 78.81 93 GLU A C 1
ATOM 699 O O . GLU A 1 93 ? -24.713 -0.471 16.411 1.00 78.81 93 GLU A O 1
ATOM 704 N N . ASP A 1 94 ? -23.133 1.019 15.855 1.00 77.56 94 ASP A N 1
ATOM 705 C CA . ASP A 1 94 ? -22.046 0.059 15.965 1.00 77.56 94 ASP A CA 1
ATOM 706 C C . ASP A 1 94 ? -21.681 -0.173 17.440 1.00 77.56 94 ASP A C 1
ATOM 708 O O . ASP A 1 94 ? -20.926 0.584 18.045 1.00 77.56 94 ASP A O 1
ATOM 712 N N . SER A 1 95 ? -22.226 -1.237 18.033 1.00 80.31 95 SER A N 1
ATOM 713 C CA . SER A 1 95 ? -21.951 -1.640 19.423 1.00 80.31 95 SER A CA 1
ATOM 714 C C . SER A 1 95 ? -20.599 -2.345 19.606 1.00 80.31 95 SER A C 1
ATOM 716 O O . SER A 1 95 ? -20.217 -2.701 20.726 1.00 80.31 95 SER A O 1
ATOM 718 N N . ARG A 1 96 ? -19.854 -2.576 18.516 1.00 84.44 96 ARG A N 1
ATOM 719 C CA . ARG A 1 96 ? -18.557 -3.261 18.545 1.00 84.44 96 ARG A CA 1
ATOM 720 C C . ARG A 1 96 ? -17.462 -2.322 19.051 1.00 84.44 96 ARG A C 1
ATOM 722 O O . ARG A 1 96 ? -17.432 -1.134 18.753 1.00 84.44 96 ARG A O 1
ATOM 729 N N . ASN A 1 97 ? -16.488 -2.884 19.766 1.00 87.62 97 ASN A N 1
ATOM 730 C CA . ASN A 1 97 ? -15.299 -2.145 20.193 1.00 87.62 97 ASN A CA 1
ATOM 731 C C . ASN A 1 97 ? -14.541 -1.591 18.964 1.00 87.62 97 ASN A C 1
ATOM 733 O O . ASN A 1 97 ? -14.316 -2.319 17.995 1.00 87.62 97 ASN A O 1
ATOM 737 N N . GLY A 1 98 ? -14.091 -0.333 19.015 1.00 84.94 98 GLY A N 1
ATOM 738 C CA . GLY A 1 98 ? -13.357 0.323 17.925 1.00 84.94 98 GLY A CA 1
ATOM 739 C C . GLY A 1 98 ? -12.104 -0.434 17.459 1.00 84.94 98 GLY A C 1
ATOM 740 O O . GLY A 1 98 ? -11.744 -0.367 16.284 1.00 84.94 98 GLY A O 1
ATOM 741 N N . VAL A 1 99 ? -11.482 -1.233 18.334 1.00 90.38 99 VAL A N 1
ATOM 742 C CA . VAL A 1 99 ? -10.378 -2.136 17.954 1.00 90.38 99 VAL A CA 1
ATOM 743 C C . VAL A 1 99 ? -10.853 -3.243 17.007 1.00 90.38 99 VAL A C 1
ATOM 745 O O . VAL A 1 99 ? -10.181 -3.542 16.023 1.00 90.38 99 VAL A O 1
ATOM 748 N N . VAL A 1 100 ? -12.030 -3.823 17.262 1.00 91.00 100 VAL A N 1
ATOM 749 C CA . VAL A 1 100 ? -12.626 -4.869 16.415 1.00 91.00 100 VAL A CA 1
ATOM 750 C C . VAL A 1 100 ? -12.968 -4.299 15.043 1.00 91.00 100 VAL A C 1
ATOM 752 O O . VAL A 1 100 ? -12.642 -4.912 14.028 1.00 91.00 100 VAL A O 1
ATOM 755 N N . VAL A 1 101 ? -13.546 -3.094 15.000 1.00 89.94 101 VAL A N 1
ATOM 756 C CA . VAL A 1 101 ? -13.832 -2.397 13.737 1.00 89.94 101 VAL A CA 1
ATOM 757 C C . VAL A 1 101 ? -12.540 -2.139 12.961 1.00 89.94 101 VAL A C 1
ATOM 759 O O . VAL A 1 101 ? -12.478 -2.416 11.767 1.00 89.94 101 VAL A O 1
ATOM 762 N N . LYS A 1 102 ? -11.467 -1.695 13.628 1.00 90.94 102 LYS A N 1
ATOM 763 C CA . LYS A 1 102 ? -10.171 -1.465 12.975 1.00 90.94 102 LYS A CA 1
ATOM 764 C C . LYS A 1 102 ? -9.548 -2.748 12.416 1.00 90.94 102 LYS A C 1
ATOM 766 O O . LYS A 1 102 ? -9.007 -2.717 11.310 1.00 90.94 102 LYS A O 1
ATOM 771 N N . LEU A 1 103 ? -9.630 -3.862 13.144 1.00 94.00 103 LEU A N 1
ATOM 772 C CA . LEU A 1 103 ? -9.156 -5.164 12.664 1.00 94.00 103 LEU A CA 1
ATOM 773 C C . LEU A 1 103 ? -9.957 -5.643 11.447 1.00 94.00 103 LEU A C 1
ATOM 775 O O . LEU A 1 103 ? -9.359 -6.089 10.469 1.00 94.00 103 LEU A O 1
ATOM 779 N N . LEU A 1 104 ? -11.284 -5.482 11.468 1.00 92.69 104 LEU A N 1
ATOM 780 C CA . LEU A 1 104 ? -12.143 -5.776 10.317 1.00 92.69 104 LEU A CA 1
ATOM 781 C C . LEU A 1 104 ? -11.784 -4.911 9.107 1.00 92.69 104 LEU A C 1
ATOM 783 O O . LEU A 1 104 ? -11.689 -5.432 7.999 1.00 92.69 104 LEU A O 1
ATOM 787 N N . SER A 1 105 ? -11.513 -3.618 9.303 1.00 92.00 105 SER A N 1
ATOM 788 C CA . SER A 1 105 ? -11.067 -2.740 8.218 1.00 92.00 105 SER A CA 1
ATOM 789 C C . SER A 1 105 ? -9.776 -3.228 7.571 1.00 92.00 105 SER A C 1
ATOM 791 O O . SER A 1 105 ? -9.693 -3.267 6.348 1.00 92.00 105 SER A O 1
ATOM 793 N N . ILE A 1 106 ? -8.777 -3.621 8.370 1.00 93.94 106 ILE A N 1
ATOM 794 C CA . ILE A 1 106 ? -7.515 -4.172 7.851 1.00 93.94 106 ILE A CA 1
ATOM 795 C C . ILE A 1 106 ? -7.785 -5.464 7.075 1.00 93.94 106 ILE A C 1
ATOM 797 O O . ILE A 1 106 ? -7.295 -5.613 5.957 1.00 93.94 106 ILE A O 1
ATOM 801 N N . LEU A 1 107 ? -8.593 -6.370 7.634 1.00 95.44 107 LEU A N 1
ATOM 802 C CA . LEU A 1 107 ? -8.953 -7.627 6.981 1.00 95.44 107 LEU A CA 1
ATOM 803 C C . LEU A 1 107 ? -9.620 -7.382 5.621 1.00 95.44 107 LEU A C 1
ATOM 805 O O . LEU A 1 107 ? -9.181 -7.941 4.618 1.00 95.44 107 LEU A O 1
ATOM 809 N N . TYR A 1 108 ? -10.634 -6.518 5.560 1.00 93.19 108 TYR A N 1
ATOM 810 C CA . TYR A 1 108 ? -11.316 -6.203 4.306 1.00 93.19 108 TYR A CA 1
ATOM 811 C C . TYR A 1 108 ? -10.400 -5.509 3.299 1.00 93.19 108 TYR A C 1
ATOM 813 O O . TYR A 1 108 ? -10.473 -5.818 2.112 1.00 93.19 108 TYR A O 1
ATOM 821 N N . THR A 1 109 ? -9.500 -4.631 3.748 1.00 91.31 109 THR A N 1
ATOM 822 C CA . THR A 1 109 ? -8.470 -4.043 2.882 1.00 91.31 109 THR A CA 1
ATOM 823 C C . THR A 1 109 ? -7.568 -5.113 2.267 1.00 91.31 109 THR A C 1
ATOM 825 O O . THR A 1 109 ? -7.315 -5.065 1.065 1.00 91.31 109 THR A O 1
ATOM 828 N N . LEU A 1 110 ? -7.111 -6.094 3.052 1.00 92.56 110 LEU A N 1
ATOM 829 C CA . LEU A 1 110 ? -6.272 -7.187 2.551 1.00 92.56 110 LEU A CA 1
ATOM 830 C C . LEU A 1 110 ? -7.027 -8.085 1.566 1.00 92.56 110 LEU A C 1
ATOM 832 O O . LEU A 1 110 ? -6.489 -8.411 0.510 1.00 92.56 110 LEU A O 1
ATOM 836 N N . VAL A 1 111 ? -8.275 -8.447 1.878 1.00 94.12 111 VAL A N 1
ATOM 837 C CA . VAL A 1 111 ? -9.123 -9.255 0.987 1.00 94.12 111 VAL A CA 1
ATOM 838 C C . VAL A 1 111 ? -9.359 -8.528 -0.334 1.00 94.12 111 VAL A C 1
ATOM 840 O O . VAL A 1 111 ? -9.147 -9.107 -1.397 1.00 94.12 111 VAL A O 1
ATOM 843 N N . LEU A 1 112 ? -9.737 -7.249 -0.287 1.00 90.12 112 LEU A N 1
ATOM 844 C CA . LEU A 1 112 ? -9.972 -6.447 -1.486 1.00 90.12 112 LEU A CA 1
ATOM 845 C C . LEU A 1 112 ? -8.688 -6.271 -2.308 1.00 90.12 112 LEU A C 1
ATOM 847 O O . LEU A 1 112 ? -8.725 -6.397 -3.530 1.00 90.12 112 LEU A O 1
ATOM 851 N N . GLY A 1 113 ? -7.547 -6.059 -1.647 1.00 87.69 113 GLY A N 1
ATOM 852 C CA . GLY A 1 113 ? -6.237 -6.019 -2.297 1.00 87.69 113 GLY A CA 1
ATOM 853 C C . GLY A 1 113 ? -5.877 -7.338 -2.987 1.00 87.69 113 GLY A C 1
ATOM 854 O O . GLY A 1 113 ? -5.452 -7.329 -4.140 1.00 87.69 113 GLY A O 1
ATOM 855 N N . ALA A 1 114 ? -6.104 -8.479 -2.332 1.00 88.62 114 ALA A N 1
ATOM 856 C CA . ALA A 1 114 ? -5.857 -9.7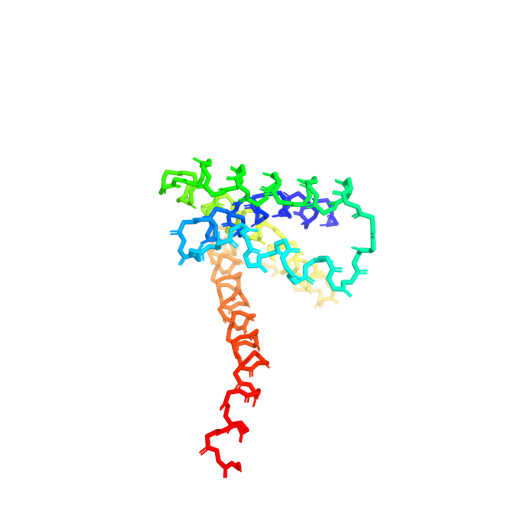96 -2.917 1.00 88.62 114 ALA A CA 1
ATOM 857 C C . ALA A 1 114 ? -6.756 -10.060 -4.135 1.00 88.62 114 ALA A C 1
ATOM 859 O O . ALA A 1 114 ? -6.266 -10.491 -5.178 1.00 88.62 114 ALA A O 1
ATOM 860 N N . VAL A 1 115 ? -8.051 -9.740 -4.037 1.00 91.62 115 VAL A N 1
ATOM 861 C CA . VAL A 1 115 ? -8.996 -9.846 -5.161 1.00 91.62 115 VAL A CA 1
ATOM 862 C C . VAL A 1 115 ? -8.558 -8.962 -6.329 1.00 91.62 115 VAL A C 1
ATOM 864 O O . VAL A 1 115 ? -8.586 -9.409 -7.474 1.00 91.62 115 VAL A O 1
ATOM 867 N N . PHE A 1 116 ? -8.102 -7.738 -6.054 1.00 86.75 116 PHE A N 1
ATOM 868 C CA . PHE A 1 116 ? -7.594 -6.830 -7.080 1.00 86.75 116 PHE A CA 1
ATOM 869 C C . PHE A 1 116 ? -6.364 -7.403 -7.800 1.00 86.75 116 PHE A C 1
ATOM 871 O O . PHE A 1 116 ? -6.326 -7.414 -9.030 1.00 86.75 116 PHE A O 1
ATOM 878 N N . VAL A 1 117 ? -5.391 -7.943 -7.058 1.00 85.88 117 VAL A N 1
ATOM 879 C CA . VAL A 1 117 ? -4.208 -8.599 -7.645 1.00 85.88 117 VAL A CA 1
ATOM 880 C C . VAL A 1 117 ? -4.617 -9.788 -8.515 1.00 85.88 117 VAL A C 1
ATOM 882 O O . VAL A 1 117 ? -4.163 -9.891 -9.653 1.00 85.88 117 VAL A O 1
ATOM 885 N N . VAL A 1 118 ? -5.510 -10.653 -8.024 1.00 88.38 118 VAL A N 1
ATOM 886 C CA . VAL A 1 118 ? -6.021 -11.796 -8.799 1.00 88.38 118 VAL A CA 1
ATOM 887 C C . VAL A 1 118 ? -6.700 -11.324 -10.085 1.00 88.38 118 VAL A C 1
ATOM 889 O O . VAL A 1 118 ? -6.429 -11.876 -11.149 1.00 88.38 118 VAL A O 1
ATOM 892 N N . ALA A 1 119 ? -7.525 -10.277 -10.023 1.00 89.06 119 ALA A N 1
ATOM 893 C CA . ALA A 1 119 ? -8.183 -9.717 -11.201 1.00 89.06 119 ALA A CA 1
ATOM 894 C C . ALA A 1 119 ? -7.170 -9.217 -12.248 1.00 89.06 119 ALA A C 1
ATOM 896 O O . ALA A 1 119 ? -7.294 -9.550 -13.427 1.00 89.06 119 ALA A O 1
ATOM 897 N N . VAL A 1 120 ? -6.132 -8.482 -11.830 1.00 85.62 120 VAL A N 1
ATOM 898 C CA . VAL A 1 120 ? -5.061 -8.007 -12.728 1.00 85.62 120 VAL A CA 1
ATOM 899 C C . VAL A 1 120 ? -4.293 -9.177 -13.353 1.00 85.62 120 VAL A C 1
ATOM 901 O O . VAL A 1 120 ? -4.029 -9.177 -14.558 1.00 85.62 120 VAL A O 1
ATOM 904 N N . VAL A 1 121 ? -3.967 -10.206 -12.569 1.00 84.38 121 VAL A N 1
ATOM 905 C CA . VAL A 1 121 ? -3.274 -11.405 -13.067 1.00 84.38 121 VAL A CA 1
ATOM 906 C C . VAL A 1 121 ? -4.129 -12.141 -14.101 1.00 84.38 121 VAL A C 1
ATOM 908 O O . VAL A 1 121 ? -3.634 -12.491 -15.169 1.00 84.38 121 VAL A O 1
ATOM 911 N N . LEU A 1 122 ? -5.425 -12.317 -13.845 1.00 86.00 122 LEU A N 1
ATOM 912 C CA . LEU A 1 122 ? -6.331 -12.962 -14.799 1.00 86.00 122 LEU A CA 1
ATOM 913 C C . LEU A 1 122 ? -6.448 -12.176 -16.115 1.00 86.00 122 LEU A C 1
ATOM 915 O O . LEU A 1 122 ? -6.394 -12.776 -17.188 1.00 86.00 122 LEU A O 1
ATOM 919 N N . ILE A 1 123 ? -6.545 -10.844 -16.047 1.00 84.88 123 ILE A N 1
ATOM 920 C CA . ILE A 1 123 ? -6.606 -9.979 -17.239 1.00 84.88 123 ILE A CA 1
ATOM 921 C C . ILE A 1 123 ? -5.314 -10.081 -18.062 1.00 84.88 123 ILE A C 1
ATOM 923 O O . ILE A 1 123 ? -5.360 -10.174 -19.288 1.00 84.88 123 ILE A O 1
ATOM 927 N N . THR A 1 124 ? -4.155 -10.092 -17.401 1.00 81.94 124 THR A N 1
ATOM 928 C CA . THR A 1 124 ? -2.844 -10.131 -18.073 1.00 81.94 124 THR A CA 1
ATOM 929 C C . THR A 1 124 ? -2.465 -11.513 -18.608 1.00 81.94 124 THR A C 1
ATOM 931 O O . THR A 1 124 ? -1.721 -11.598 -19.584 1.00 81.94 124 THR A O 1
ATOM 934 N N . LEU A 1 125 ? -2.992 -12.596 -18.029 1.00 78.50 125 LEU A N 1
ATOM 935 C CA . LEU A 1 125 ? -2.780 -13.965 -18.513 1.00 78.50 125 LEU A CA 1
ATOM 936 C C . LEU A 1 125 ? -3.675 -14.347 -19.698 1.00 78.50 125 LEU A C 1
ATOM 938 O O . LEU A 1 125 ? -3.366 -15.321 -20.383 1.00 78.50 125 LEU A O 1
ATOM 942 N N . GLY A 1 126 ? -4.737 -13.590 -19.991 1.00 75.88 126 GLY A N 1
ATOM 943 C CA . GLY A 1 126 ? -5.619 -13.848 -21.138 1.00 75.88 126 GLY A CA 1
ATOM 944 C C . GLY A 1 126 ? -4.867 -14.066 -22.467 1.00 75.88 126 GLY A C 1
ATOM 945 O O . GLY A 1 126 ? -5.078 -15.090 -23.120 1.00 75.88 126 GLY A O 1
ATOM 946 N N . PRO A 1 127 ? -3.923 -13.183 -22.850 1.00 73.81 127 PRO A N 1
ATOM 947 C CA . PRO A 1 127 ? -3.078 -13.373 -24.031 1.00 73.81 127 PRO A CA 1
ATOM 948 C C . PRO A 1 127 ? -2.158 -14.603 -23.966 1.00 73.81 127 PRO A C 1
ATOM 950 O O . PRO A 1 127 ? -1.898 -15.229 -24.993 1.00 73.81 127 PRO A O 1
ATOM 953 N N . VAL A 1 128 ? -1.662 -14.959 -22.775 1.00 74.00 128 VAL A N 1
ATOM 954 C CA . VAL A 1 128 ? -0.765 -16.112 -22.573 1.00 74.00 128 VAL A CA 1
ATOM 955 C C . VAL A 1 128 ? -1.524 -17.424 -22.761 1.00 74.00 128 VAL A C 1
ATOM 957 O O . VAL A 1 128 ? -1.033 -18.320 -23.443 1.00 74.00 128 VAL A O 1
ATOM 960 N N . ILE A 1 129 ? -2.735 -17.513 -22.206 1.00 72.44 129 ILE A N 1
ATOM 961 C CA . ILE A 1 129 ? -3.622 -18.674 -22.341 1.00 72.44 129 ILE A CA 1
ATOM 962 C C . ILE A 1 129 ? -4.056 -18.847 -23.800 1.00 72.44 129 ILE A C 1
ATOM 964 O O . ILE A 1 129 ? -4.035 -19.967 -24.307 1.00 72.44 129 ILE A O 1
ATOM 968 N N . ASN A 1 130 ? -4.375 -17.748 -24.495 1.00 74.62 130 ASN A N 1
ATOM 969 C CA . ASN A 1 130 ? -4.729 -17.787 -25.915 1.00 74.62 130 ASN A CA 1
ATOM 970 C C . ASN A 1 130 ? -3.609 -18.415 -26.761 1.00 74.62 130 ASN A C 1
ATOM 972 O O . ASN A 1 130 ? -3.871 -19.323 -27.532 1.00 74.62 130 ASN A O 1
ATOM 976 N N . LYS A 1 131 ? -2.353 -18.006 -26.537 1.00 76.38 131 LYS A N 1
ATOM 977 C CA . LYS A 1 131 ? -1.177 -18.527 -27.256 1.00 76.38 131 LYS A CA 1
ATOM 978 C C . LYS A 1 131 ? -0.838 -19.996 -26.936 1.00 76.38 131 LYS A C 1
ATOM 980 O O . LYS A 1 131 ? -0.067 -20.616 -27.659 1.00 76.38 131 LYS A O 1
ATOM 985 N N . PHE A 1 132 ? -1.324 -20.530 -25.813 1.00 73.81 132 PHE A N 1
ATOM 986 C CA . PHE A 1 132 ? -1.093 -21.925 -25.415 1.00 73.81 132 PHE A CA 1
ATOM 987 C C . PHE A 1 132 ? -2.182 -22.882 -25.917 1.00 73.81 132 PHE A C 1
ATOM 989 O O . PHE A 1 132 ? -1.918 -24.078 -26.030 1.00 73.81 132 PHE A O 1
ATOM 996 N N . LEU A 1 133 ? -3.394 -22.380 -26.175 1.00 72.38 133 LEU A N 1
ATOM 997 C CA . LEU A 1 133 ? -4.549 -23.181 -26.599 1.00 72.38 133 LEU A CA 1
ATOM 998 C C . LEU A 1 133 ? -4.874 -23.052 -28.096 1.00 72.38 133 LEU A C 1
ATOM 1000 O O . LEU A 1 133 ? -5.538 -23.942 -28.627 1.00 72.38 133 LEU A O 1
ATOM 1004 N N . PHE A 1 134 ? -4.411 -21.989 -28.760 1.00 60.56 134 PHE A N 1
ATOM 1005 C CA . PHE A 1 134 ? -4.596 -21.706 -30.188 1.00 60.56 134 PHE A CA 1
ATOM 1006 C C . PHE A 1 134 ? -3.274 -21.271 -30.828 1.00 60.56 134 PHE A C 1
ATOM 1008 O O . PHE A 1 134 ? -3.119 -21.526 -32.043 1.00 60.56 134 PHE A O 1
#

pLDDT: mean 82.2, std 8.47, range [53.94, 95.44]